Protein AF-A0A368GQI1-F1 (afdb_monomer_lite)

Secondary structure (DSSP, 8-state):
---EEEEEETTSS-EEEEE--TTS-HHHHHHTTT-SEEETTTTEEEEEE-STTTTS-TTTS-SS-SSSSHHHHTTTS----PPPP-

Radius of gyration: 20.19 Å; chains: 1; bounding box: 62×42×30 Å

pLDDT: mean 74.55, std 18.58, range [40.44, 91.75]

Structure (mmCIF, N/CA/C/O backbone):
data_AF-A0A368GQI1-F1
#
_entry.id   AF-A0A368GQI1-F1
#
loop_
_atom_site.group_PDB
_atom_site.id
_atom_site.type_symbol
_atom_site.label_atom_id
_atom_site.label_alt_id
_atom_site.label_comp_id
_atom_site.label_asym_id
_atom_site.label_entity_id
_atom_site.label_seq_id
_atom_site.pdbx_PDB_ins_code
_atom_site.Cartn_x
_atom_site.Cartn_y
_atom_site.Cartn_z
_atom_site.occupancy
_atom_site.B_iso_or_equiv
_atom_site.auth_seq_id
_atom_site.auth_comp_id
_atom_site.auth_asym_id
_atom_site.auth_atom_id
_atom_site.pdbx_PDB_model_num
ATOM 1 N N . MET A 1 1 ? 7.698 -7.537 10.155 1.00 53.12 1 MET A N 1
ATOM 2 C CA . MET A 1 1 ? 7.231 -6.918 8.905 1.00 53.12 1 MET A CA 1
ATOM 3 C C . MET A 1 1 ? 5.749 -6.684 9.111 1.00 53.12 1 MET A C 1
ATOM 5 O O . MET A 1 1 ? 5.063 -7.649 9.401 1.00 53.12 1 MET A O 1
ATOM 9 N N . THR A 1 2 ? 5.241 -5.478 9.330 1.00 72.06 2 THR A N 1
ATOM 10 C CA . THR A 1 2 ? 5.543 -4.142 8.798 1.00 72.06 2 THR A CA 1
ATOM 11 C C . THR A 1 2 ? 5.155 -4.018 7.325 1.00 72.06 2 THR A C 1
ATOM 13 O O . THR A 1 2 ? 6.040 -4.070 6.480 1.00 72.06 2 THR A O 1
ATOM 16 N N . HIS A 1 3 ? 3.857 -3.965 7.031 1.00 85.19 3 HIS A N 1
ATO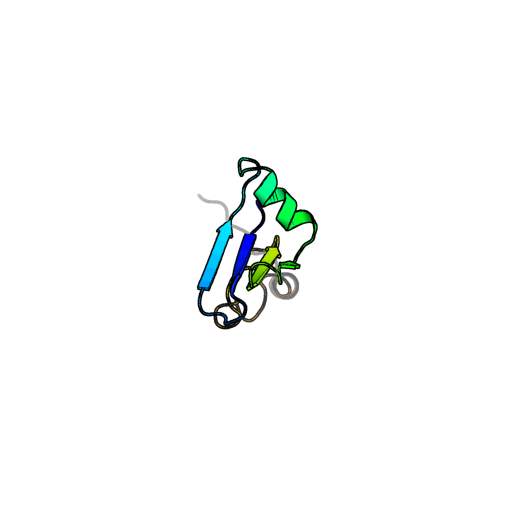M 17 C CA . HIS A 1 3 ? 3.317 -3.915 5.671 1.00 85.19 3 HIS A CA 1
ATOM 18 C C . HIS A 1 3 ? 3.993 -2.818 4.834 1.00 85.19 3 HIS A C 1
ATOM 20 O O . HIS A 1 3 ? 4.138 -1.681 5.292 1.00 85.19 3 HIS A O 1
ATOM 26 N N . CYS A 1 4 ? 4.381 -3.133 3.602 1.00 90.50 4 CYS A N 1
ATOM 27 C CA . CYS A 1 4 ? 4.658 -2.116 2.597 1.00 90.50 4 CYS A CA 1
ATOM 28 C C . CYS A 1 4 ? 3.323 -1.534 2.138 1.00 90.50 4 CYS A C 1
ATOM 30 O O . CYS A 1 4 ? 2.392 -2.281 1.848 1.00 90.50 4 CYS A O 1
ATOM 32 N N . PHE A 1 5 ? 3.243 -0.212 2.090 1.00 91.56 5 PHE A N 1
ATOM 33 C CA . PHE A 1 5 ? 2.083 0.546 1.648 1.00 91.56 5 PHE A CA 1
ATOM 34 C C . PHE A 1 5 ? 2.433 1.276 0.357 1.00 91.56 5 PHE A C 1
ATOM 36 O O . PHE A 1 5 ? 3.523 1.846 0.236 1.00 91.56 5 PHE A O 1
ATOM 43 N N . GLU A 1 6 ? 1.489 1.287 -0.570 1.00 91.38 6 GLU A N 1
ATOM 44 C CA . GLU A 1 6 ? 1.533 2.029 -1.820 1.00 91.38 6 GLU A CA 1
ATOM 45 C C . GLU A 1 6 ? 0.168 2.664 -2.066 1.00 91.38 6 GLU A C 1
ATOM 47 O O . GLU A 1 6 ? -0.864 2.027 -1.862 1.00 91.38 6 GLU A O 1
ATOM 52 N N . SER A 1 7 ? 0.149 3.910 -2.518 1.00 90.12 7 SER A N 1
ATOM 53 C CA . SER A 1 7 ? -1.064 4.543 -3.013 1.00 90.12 7 SER A CA 1
ATOM 54 C C . SER A 1 7 ? -0.777 5.348 -4.259 1.00 90.12 7 SER A C 1
ATOM 56 O O . SER A 1 7 ? 0.238 6.043 -4.318 1.00 90.12 7 SER A O 1
ATOM 58 N N . TYR A 1 8 ? -1.702 5.311 -5.204 1.00 91.19 8 TYR A N 1
ATOM 59 C CA . TYR A 1 8 ? -1.613 6.081 -6.431 1.00 91.19 8 TYR A CA 1
ATOM 60 C C . TYR A 1 8 ? -2.953 6.719 -6.780 1.00 91.19 8 TYR A C 1
ATOM 62 O O . TYR A 1 8 ? -4.009 6.123 -6.549 1.00 91.19 8 TYR A O 1
ATOM 70 N N . SER A 1 9 ? -2.903 7.934 -7.320 1.00 91.69 9 SER A N 1
ATOM 71 C CA . SER A 1 9 ? -4.067 8.583 -7.922 1.00 91.69 9 SER A CA 1
ATOM 72 C C . SER A 1 9 ? -4.510 7.834 -9.183 1.00 91.69 9 SER A C 1
ATOM 74 O O . SER A 1 9 ? -3.712 7.148 -9.826 1.00 91.69 9 SER A O 1
ATOM 76 N N . ASP A 1 10 ? -5.781 7.962 -9.566 1.00 86.88 10 ASP A N 1
ATOM 77 C CA . ASP A 1 10 ? -6.320 7.282 -10.756 1.00 86.88 10 ASP A CA 1
ATOM 78 C C . ASP A 1 10 ? -5.608 7.692 -12.064 1.00 86.88 10 ASP A C 1
ATOM 80 O O . ASP A 1 10 ? -5.558 6.918 -13.020 1.00 86.88 10 ASP A O 1
ATOM 84 N N . ASP A 1 11 ? -5.029 8.895 -12.109 1.00 87.81 11 ASP A N 1
ATOM 85 C CA . ASP A 1 11 ? -4.227 9.404 -13.227 1.00 87.81 11 ASP A CA 1
ATOM 86 C C . ASP A 1 11 ? -2.720 9.104 -13.101 1.00 87.81 11 ASP A C 1
ATOM 88 O O . ASP A 1 11 ? -1.941 9.496 -13.972 1.00 87.81 11 ASP A O 1
ATOM 92 N N . LEU A 1 12 ? -2.313 8.389 -12.043 1.00 83.75 12 LEU A N 1
ATOM 93 C CA . LEU A 1 12 ? -0.936 7.984 -11.736 1.00 83.75 12 LEU A CA 1
ATOM 94 C C . LEU A 1 12 ? 0.055 9.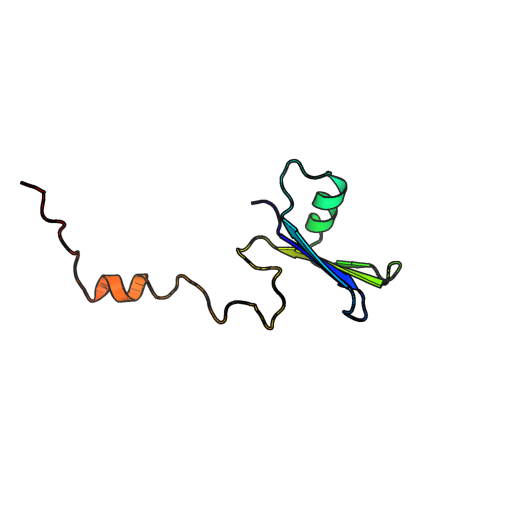154 -11.616 1.00 83.75 12 LEU A C 1
ATOM 96 O O . LEU A 1 12 ? 1.265 8.964 -11.760 1.00 83.75 12 LEU A O 1
ATOM 100 N N . THR A 1 13 ? -0.438 10.369 -11.367 1.00 87.62 13 THR A N 1
ATOM 101 C CA . THR A 1 13 ? 0.407 11.559 -11.194 1.00 87.62 13 THR A CA 1
ATOM 102 C C . THR A 1 13 ? 0.983 11.661 -9.788 1.00 87.62 13 THR A C 1
ATOM 104 O O . THR A 1 13 ? 2.106 12.138 -9.614 1.00 87.62 13 THR A O 1
ATOM 107 N N . GLU A 1 14 ? 0.249 11.166 -8.792 1.00 88.44 14 GLU A N 1
ATOM 108 C CA . GLU A 1 14 ? 0.675 11.116 -7.403 1.00 88.44 14 GLU A CA 1
ATOM 109 C C . GLU A 1 14 ? 0.846 9.663 -6.980 1.00 88.44 14 GLU A C 1
ATOM 111 O O . GLU A 1 14 ? -0.109 8.891 -6.973 1.00 88.44 14 GLU A O 1
ATOM 116 N N . ILE A 1 15 ? 2.074 9.294 -6.613 1.00 88.44 15 ILE A N 1
ATOM 117 C CA . ILE A 1 15 ? 2.413 7.963 -6.106 1.00 88.44 15 ILE A CA 1
ATOM 118 C C . ILE A 1 15 ? 3.121 8.144 -4.767 1.00 88.44 15 ILE A C 1
ATOM 120 O O . ILE A 1 15 ? 4.109 8.872 -4.664 1.00 88.44 15 ILE A O 1
ATOM 124 N N . THR A 1 16 ? 2.614 7.486 -3.730 1.00 89.75 16 THR A N 1
ATOM 125 C CA . THR A 1 16 ? 3.191 7.504 -2.383 1.00 89.75 16 THR A CA 1
ATOM 126 C C . THR A 1 16 ? 3.468 6.082 -1.928 1.00 89.75 16 THR A C 1
ATOM 128 O O . THR A 1 16 ? 2.608 5.213 -2.027 1.00 89.75 16 THR A O 1
ATOM 131 N N . ALA A 1 17 ? 4.654 5.850 -1.372 1.00 89.44 17 ALA A N 1
ATOM 132 C CA . ALA A 1 17 ? 5.070 4.554 -0.854 1.00 89.44 17 ALA A CA 1
ATOM 133 C C . ALA A 1 17 ? 5.652 4.702 0.558 1.00 89.44 17 ALA A C 1
ATOM 135 O O . ALA A 1 17 ? 6.328 5.684 0.867 1.00 89.44 17 ALA A O 1
ATOM 136 N N . SER A 1 18 ? 5.377 3.740 1.441 1.00 88.50 18 SER A N 1
ATOM 137 C CA . SER A 1 18 ? 5.876 3.761 2.823 1.00 88.50 18 SER A CA 1
ATOM 138 C C . SER A 1 18 ? 5.932 2.369 3.459 1.00 88.50 18 SER A C 1
ATOM 140 O O . SER A 1 18 ? 5.396 1.402 2.921 1.00 88.50 18 SER A O 1
ATOM 142 N N . CYS A 1 19 ? 6.579 2.263 4.622 1.00 88.62 19 CYS A N 1
ATOM 143 C CA . CYS A 1 19 ? 6.619 1.046 5.436 1.00 88.62 19 CYS A CA 1
ATOM 144 C C . CYS A 1 19 ? 5.824 1.267 6.727 1.00 88.62 19 CYS A C 1
ATOM 146 O O . CYS A 1 19 ? 6.136 2.180 7.491 1.00 88.62 19 CYS A O 1
ATOM 148 N N . GLN A 1 20 ? 4.830 0.424 6.999 1.00 88.00 20 GLN A N 1
ATOM 149 C CA . GLN A 1 20 ? 3.915 0.578 8.130 1.00 88.00 20 GLN A CA 1
ATOM 150 C C . GLN A 1 20 ? 4.224 -0.404 9.237 1.00 88.00 20 GLN A C 1
ATOM 152 O O . GLN A 1 20 ? 4.133 -1.596 9.014 1.00 88.00 20 GLN A O 1
ATOM 157 N N . THR A 1 21 ? 4.579 0.067 10.431 1.00 85.88 21 THR A N 1
ATOM 158 C CA . THR A 1 21 ? 4.991 -0.788 11.562 1.00 85.88 21 THR A CA 1
ATOM 159 C C . THR A 1 21 ? 3.813 -1.103 12.484 1.00 85.88 21 THR A C 1
ATOM 161 O O . THR A 1 21 ? 2.795 -0.424 12.414 1.00 85.88 21 THR A O 1
ATOM 164 N N . PRO A 1 22 ? 3.932 -2.059 13.422 1.00 82.25 22 PRO A N 1
ATOM 165 C CA . PRO A 1 22 ? 2.911 -2.256 14.455 1.00 82.25 22 PRO A CA 1
ATOM 166 C C . PRO A 1 22 ? 2.617 -1.012 15.316 1.00 82.25 22 PRO A C 1
ATOM 168 O O . PRO A 1 22 ? 1.575 -0.961 15.959 1.00 82.25 22 PRO A O 1
ATOM 171 N N . ASN A 1 23 ? 3.514 -0.018 15.330 1.00 85.94 23 ASN A N 1
ATOM 172 C CA . ASN A 1 23 ? 3.314 1.259 16.022 1.00 85.94 23 ASN A CA 1
ATOM 173 C C . ASN A 1 23 ? 2.640 2.328 15.141 1.00 85.94 23 ASN A C 1
ATOM 175 O O . ASN A 1 23 ? 2.389 3.433 15.618 1.00 85.94 23 ASN A O 1
ATOM 179 N N . THR A 1 24 ? 2.381 2.038 13.863 1.00 86.38 24 THR A N 1
ATOM 180 C CA . THR A 1 24 ? 1.592 2.905 12.982 1.00 86.38 24 THR A CA 1
ATOM 181 C C . THR A 1 24 ? 0.158 3.011 13.510 1.00 86.38 24 THR A C 1
ATOM 183 O O . THR A 1 24 ? -0.368 2.079 14.118 1.00 86.38 24 THR A O 1
ATOM 186 N N . GLU A 1 25 ? -0.506 4.138 13.242 1.00 87.56 25 GLU A N 1
ATOM 187 C CA . GLU A 1 25 ? -1.934 4.300 13.509 1.00 87.56 25 GLU A CA 1
ATOM 188 C C . GLU A 1 25 ? -2.771 3.116 12.995 1.00 87.56 25 GLU A C 1
ATOM 190 O O . GLU A 1 25 ? -2.714 2.747 11.819 1.00 87.56 25 GLU A O 1
ATOM 195 N N . GLN A 1 26 ? -3.622 2.566 13.868 1.00 87.56 26 GLN A N 1
ATOM 196 C CA . GLN A 1 26 ? -4.431 1.380 13.570 1.00 87.56 26 GLN A CA 1
ATOM 197 C C . GLN A 1 26 ? -5.282 1.540 12.304 1.00 87.56 26 GLN A C 1
ATOM 199 O O . GLN A 1 26 ? -5.441 0.583 11.557 1.00 87.56 26 GLN A O 1
ATOM 204 N N . LYS A 1 27 ? -5.773 2.753 12.021 1.00 85.62 27 LYS A N 1
ATOM 205 C CA . LYS A 1 27 ? -6.567 3.037 10.818 1.00 85.62 27 LYS A CA 1
ATOM 206 C C . LYS A 1 27 ? -5.790 2.781 9.528 1.00 85.62 27 LYS A C 1
ATOM 208 O O . LYS A 1 27 ? -6.368 2.256 8.589 1.00 85.62 27 LYS A O 1
ATOM 213 N N . LEU A 1 28 ? -4.501 3.121 9.488 1.00 81.88 28 LEU A N 1
ATOM 214 C CA . LEU A 1 28 ? -3.646 2.873 8.322 1.00 81.88 28 LEU A CA 1
ATOM 215 C C . LEU A 1 28 ? -3.344 1.379 8.175 1.00 81.88 28 LEU A C 1
ATOM 217 O O . LEU A 1 28 ? -3.338 0.853 7.068 1.00 81.88 28 LEU A O 1
ATOM 221 N N . LEU A 1 29 ? -3.162 0.679 9.299 1.00 86.12 29 LEU A N 1
ATOM 222 C CA . LEU A 1 29 ? -2.997 -0.776 9.312 1.00 86.12 29 LEU A CA 1
ATOM 223 C C . LEU A 1 29 ? -4.272 -1.509 8.873 1.00 86.12 29 LEU A C 1
ATOM 225 O O . LEU A 1 29 ? -4.194 -2.555 8.233 1.00 86.12 29 LEU A O 1
ATOM 229 N N . ASP A 1 30 ? -5.445 -0.965 9.193 1.00 87.19 30 ASP A N 1
ATOM 230 C CA . ASP A 1 30 ? -6.730 -1.553 8.825 1.00 87.19 30 ASP A CA 1
ATOM 231 C C . ASP A 1 30 ? -6.971 -1.525 7.310 1.00 87.19 30 ASP A C 1
ATOM 233 O O . ASP A 1 30 ? -7.575 -2.463 6.791 1.00 87.19 30 ASP A O 1
ATOM 237 N N . VAL A 1 31 ? -6.441 -0.526 6.591 1.00 84.56 31 VAL A N 1
ATOM 238 C CA . VAL A 1 31 ? -6.496 -0.482 5.117 1.00 84.56 31 VAL A CA 1
ATOM 239 C C . VAL A 1 31 ? -5.798 -1.703 4.511 1.00 84.56 31 VAL A C 1
ATOM 241 O O . VAL A 1 31 ? -6.320 -2.333 3.594 1.00 84.56 31 VAL A O 1
ATOM 244 N N . CYS A 1 32 ? -4.676 -2.127 5.096 1.00 84.69 32 CYS A N 1
ATOM 245 C CA . CYS A 1 32 ? -3.927 -3.286 4.616 1.00 84.69 32 CYS A CA 1
ATOM 246 C C . CYS A 1 32 ? -4.615 -4.641 4.867 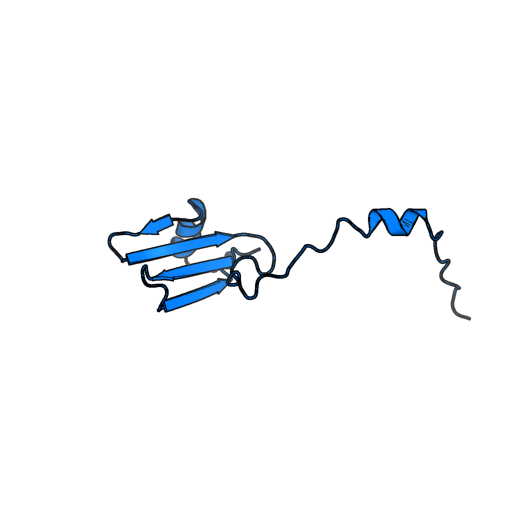1.00 84.69 32 CYS A C 1
ATOM 248 O O . CYS A 1 32 ? -4.171 -5.646 4.317 1.00 84.69 32 CYS A O 1
ATOM 250 N N . LYS A 1 33 ? -5.709 -4.707 5.644 1.00 84.19 33 LYS A N 1
ATOM 251 C CA . LYS A 1 33 ? -6.455 -5.964 5.871 1.00 84.19 33 LYS A CA 1
ATOM 252 C C . LYS A 1 33 ? -7.236 -6.431 4.644 1.00 84.19 33 LYS A C 1
ATOM 254 O O . LYS A 1 33 ? -7.532 -7.618 4.535 1.00 84.19 33 LYS A O 1
ATOM 259 N N . VAL A 1 34 ? -7.604 -5.504 3.762 1.00 82.94 34 VAL A N 1
ATOM 260 C CA . VAL A 1 34 ? -8.412 -5.779 2.563 1.00 82.94 34 VAL A CA 1
ATOM 261 C C . VAL A 1 34 ? -7.521 -6.091 1.352 1.00 82.94 34 VAL A C 1
ATOM 263 O O . VAL A 1 34 ? -7.964 -6.744 0.410 1.00 82.94 34 VAL A O 1
ATOM 266 N N . GLY A 1 35 ? -6.244 -5.698 1.403 1.00 80.12 35 GLY A N 1
ATOM 267 C CA . GLY A 1 35 ? -5.299 -5.807 0.293 1.00 80.12 35 GLY A CA 1
ATOM 268 C C . GLY A 1 35 ? -5.354 -4.574 -0.610 1.00 80.12 35 GLY A C 1
ATOM 269 O O . GLY A 1 35 ? -5.475 -3.456 -0.120 1.00 80.12 35 GLY A O 1
ATOM 270 N N . CYS A 1 36 ? -5.240 -4.772 -1.924 1.00 88.00 36 CYS A N 1
ATOM 271 C CA . CYS A 1 36 ? -5.392 -3.689 -2.895 1.00 88.00 36 CYS A CA 1
ATOM 272 C C . CYS A 1 36 ? -6.858 -3.271 -3.035 1.00 88.00 36 CYS A C 1
ATOM 274 O O . CYS A 1 36 ? -7.694 -4.068 -3.464 1.00 88.00 36 CYS A O 1
ATOM 276 N N . GLN A 1 37 ? -7.156 -2.015 -2.720 1.00 89.44 37 GLN A N 1
ATOM 277 C CA . GLN A 1 37 ? -8.491 -1.445 -2.779 1.00 89.44 37 GLN A CA 1
ATOM 278 C C . GLN A 1 37 ? -8.488 -0.112 -3.530 1.00 89.44 37 GLN A C 1
ATOM 280 O O . GLN A 1 37 ? -7.731 0.806 -3.217 1.00 89.44 37 GLN A O 1
ATOM 285 N N . ASN A 1 38 ? -9.383 0.005 -4.511 1.00 90.19 38 ASN A N 1
ATOM 286 C CA . ASN A 1 38 ? -9.676 1.271 -5.171 1.00 90.19 38 ASN A CA 1
ATOM 287 C C . ASN A 1 38 ? -10.763 2.024 -4.386 1.00 90.19 38 ASN A C 1
ATOM 289 O O . ASN A 1 38 ? -11.827 1.474 -4.091 1.00 90.19 38 ASN A O 1
ATOM 293 N N . HIS A 1 39 ? -10.477 3.276 -4.038 1.00 88.12 39 HIS A N 1
ATOM 294 C CA . HIS A 1 39 ? -11.386 4.200 -3.375 1.00 88.12 39 HIS A CA 1
ATOM 295 C C . HIS A 1 39 ? -11.874 5.232 -4.396 1.00 88.12 39 HIS A C 1
ATOM 297 O O . HIS A 1 39 ? -11.356 6.347 -4.461 1.00 88.12 39 HIS A O 1
ATOM 303 N N . THR A 1 40 ? -12.892 4.866 -5.178 1.00 87.19 40 THR A N 1
ATOM 304 C CA . THR A 1 40 ? -13.456 5.704 -6.256 1.00 87.19 40 THR A CA 1
ATOM 305 C C . THR A 1 40 ? -13.891 7.092 -5.787 1.00 87.19 40 THR A C 1
ATOM 307 O O . THR A 1 40 ? -13.791 8.058 -6.536 1.00 87.19 40 THR A O 1
ATOM 310 N N . ASP A 1 41 ? -14.342 7.210 -4.537 1.00 89.56 41 ASP A N 1
ATOM 311 C CA . ASP A 1 41 ? -14.793 8.481 -3.954 1.00 89.56 41 ASP A CA 1
ATOM 312 C C . ASP A 1 41 ? -13.638 9.474 -3.738 1.00 89.56 41 ASP A C 1
ATOM 314 O O . ASP A 1 41 ? -13.857 10.682 -3.653 1.00 89.56 41 ASP A O 1
ATOM 318 N N . LEU A 1 42 ? -12.409 8.957 -3.644 1.00 86.81 42 LEU A N 1
ATOM 319 C CA . LEU A 1 42 ? -11.174 9.708 -3.415 1.00 86.81 42 LEU A CA 1
ATOM 320 C C . LEU A 1 42 ? -10.234 9.685 -4.628 1.00 86.81 42 LEU A C 1
ATOM 322 O O . LEU A 1 42 ? -9.183 10.314 -4.569 1.00 86.81 42 LEU A O 1
ATOM 326 N N . GLN A 1 43 ? -10.602 8.973 -5.700 1.00 91.75 43 GLN A N 1
ATOM 327 C CA . GLN A 1 43 ? -9.782 8.770 -6.904 1.00 91.75 43 GLN A CA 1
ATOM 328 C C . GLN A 1 43 ? -8.366 8.272 -6.585 1.00 91.75 43 GLN A C 1
ATOM 330 O O . GLN A 1 43 ? -7.374 8.709 -7.171 1.00 91.75 43 GLN A O 1
ATOM 335 N N . VAL A 1 44 ? -8.279 7.385 -5.593 1.00 90.25 44 VAL A N 1
ATOM 336 C CA . VAL A 1 44 ? -7.024 6.814 -5.113 1.00 90.25 44 VAL A CA 1
ATOM 337 C C . VAL A 1 44 ? -7.169 5.309 -5.013 1.00 90.25 44 VAL A C 1
ATOM 339 O O . VAL A 1 44 ? -8.170 4.788 -4.518 1.00 90.25 44 VAL A O 1
ATOM 342 N N . THR A 1 45 ? -6.133 4.596 -5.428 1.00 91.12 45 THR A N 1
ATOM 343 C CA . THR A 1 45 ? -5.982 3.176 -5.131 1.00 91.12 45 THR A CA 1
ATOM 344 C C . THR A 1 45 ? -4.915 3.003 -4.074 1.00 91.12 45 THR A C 1
ATOM 346 O O . THR A 1 45 ? -3.871 3.644 -4.134 1.00 91.12 45 THR A O 1
ATOM 349 N N . VAL A 1 46 ? -5.182 2.135 -3.105 1.00 91.06 46 VAL A N 1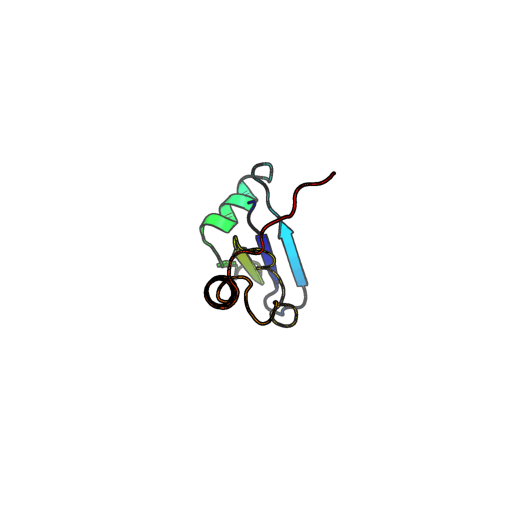
ATOM 350 C CA . VAL A 1 46 ? -4.249 1.787 -2.038 1.00 91.06 46 VAL A CA 1
ATOM 351 C C . VAL A 1 46 ? -3.959 0.297 -2.105 1.00 91.06 46 VAL A C 1
ATOM 353 O O . VAL A 1 46 ? -4.877 -0.509 -2.197 1.00 91.06 46 VAL A O 1
ATOM 356 N N . CYS A 1 47 ? -2.688 -0.070 -2.030 1.00 91.06 47 CYS A N 1
ATOM 357 C CA . CYS A 1 47 ? -2.199 -1.437 -2.032 1.00 91.06 47 CYS A CA 1
ATOM 358 C C . CYS A 1 47 ? -1.263 -1.673 -0.850 1.00 91.06 47 CYS A C 1
ATOM 360 O O . CYS A 1 47 ? -0.473 -0.805 -0.477 1.00 91.06 47 CYS A O 1
ATOM 362 N N . CYS A 1 48 ? -1.327 -2.881 -0.287 1.00 91.19 48 CYS A N 1
ATOM 363 C CA . CYS A 1 48 ? -0.362 -3.333 0.706 1.00 91.19 48 CYS A CA 1
ATOM 364 C C . CYS A 1 48 ? 0.214 -4.701 0.346 1.00 91.19 48 CYS A C 1
ATOM 366 O O . CYS A 1 48 ? -0.464 -5.540 -0.250 1.00 91.19 48 CYS A O 1
ATOM 368 N N . CYS A 1 49 ? 1.467 -4.927 0.729 1.00 89.25 49 CYS A N 1
ATOM 369 C CA . CYS A 1 49 ? 2.184 -6.170 0.475 1.00 89.25 49 CYS A CA 1
ATOM 370 C C . CYS A 1 49 ? 3.268 -6.426 1.538 1.00 89.25 49 CYS A C 1
ATOM 372 O O . CYS A 1 49 ? 3.672 -5.515 2.258 1.00 89.25 49 CYS A O 1
ATOM 374 N N . ASP A 1 50 ? 3.725 -7.678 1.640 1.00 88.94 50 ASP A N 1
ATOM 375 C CA . ASP A 1 50 ? 4.578 -8.159 2.743 1.00 88.94 50 ASP A CA 1
ATOM 376 C C . ASP A 1 50 ? 5.902 -8.775 2.274 1.00 88.94 50 ASP A C 1
ATOM 378 O O . ASP A 1 50 ? 6.550 -9.509 3.017 1.00 88.94 50 ASP A O 1
ATOM 382 N N . THR A 1 51 ? 6.310 -8.526 1.031 1.00 86.19 51 THR A N 1
ATOM 383 C CA . THR A 1 51 ? 7.598 -8.999 0.507 1.00 86.19 51 THR A CA 1
ATOM 384 C C . THR A 1 51 ? 8.561 -7.836 0.311 1.00 86.19 51 THR A C 1
ATOM 386 O O . THR A 1 51 ? 8.147 -6.702 0.086 1.00 86.19 51 THR A O 1
ATOM 389 N N . ASP A 1 52 ? 9.861 -8.096 0.437 1.00 85.94 52 ASP A N 1
ATOM 390 C CA . ASP A 1 52 ? 10.870 -7.046 0.295 1.00 85.94 52 ASP A CA 1
ATOM 391 C C . ASP A 1 52 ? 10.717 -6.323 -1.050 1.00 85.94 52 ASP A C 1
ATOM 393 O O . ASP A 1 52 ? 10.663 -6.957 -2.107 1.00 85.94 52 ASP A O 1
ATOM 397 N N . LEU A 1 53 ? 10.664 -4.987 -0.989 1.00 85.94 53 LEU A N 1
ATOM 398 C CA . LEU A 1 53 ? 10.561 -4.094 -2.150 1.00 85.94 53 LEU A CA 1
ATOM 399 C C . LEU A 1 53 ? 9.323 -4.339 -3.037 1.00 85.94 53 LEU A C 1
ATOM 401 O O . LEU A 1 53 ? 9.340 -4.067 -4.237 1.00 85.94 53 LEU A O 1
ATOM 405 N N . CYS A 1 54 ? 8.238 -4.866 -2.468 1.00 86.69 54 CYS A N 1
ATOM 406 C CA . CYS A 1 54 ? 7.037 -5.219 -3.223 1.00 86.69 54 CYS A CA 1
ATOM 407 C C . CYS A 1 54 ? 6.208 -4.026 -3.719 1.00 86.69 54 CYS A C 1
ATOM 409 O O . CYS A 1 54 ? 5.435 -4.203 -4.657 1.00 86.69 54 CYS A O 1
ATOM 411 N N . ASN A 1 55 ? 6.388 -2.851 -3.112 1.00 87.81 55 ASN A N 1
ATOM 412 C CA . ASN A 1 55 ? 5.724 -1.585 -3.436 1.00 87.81 55 ASN A CA 1
ATOM 413 C C . ASN A 1 55 ? 6.558 -0.684 -4.364 1.00 87.81 55 ASN A C 1
ATOM 415 O O . ASN A 1 55 ? 6.397 0.535 -4.354 1.00 87.81 55 ASN A O 1
ATOM 419 N N . LEU A 1 56 ? 7.517 -1.262 -5.093 1.00 85.38 56 LEU A N 1
ATOM 420 C CA . LEU A 1 56 ? 8.225 -0.550 -6.150 1.00 85.38 56 LEU A CA 1
ATOM 421 C C . LEU A 1 56 ? 7.392 -0.547 -7.436 1.00 85.38 56 LEU A C 1
ATOM 423 O O . LEU A 1 56 ? 6.776 -1.572 -7.755 1.00 85.38 56 LEU A O 1
ATOM 427 N N . PRO A 1 57 ? 7.448 0.544 -8.222 1.00 76.81 57 PRO A N 1
ATOM 428 C CA . PRO A 1 57 ? 6.826 0.574 -9.537 1.00 76.81 57 PRO A CA 1
ATOM 429 C C . PRO A 1 57 ? 7.430 -0.513 -10.434 1.00 76.81 57 PRO A C 1
ATOM 431 O O . PRO A 1 57 ? 8.609 -0.853 -10.315 1.00 76.81 57 PRO A O 1
ATOM 434 N N . ASP A 1 58 ? 6.644 -1.038 -11.377 1.00 73.69 58 ASP A N 1
ATOM 435 C CA . ASP A 1 58 ? 7.056 -2.177 -12.215 1.00 73.69 58 ASP A CA 1
ATOM 436 C C . ASP A 1 58 ? 8.371 -1.940 -12.980 1.00 73.69 58 ASP A C 1
ATOM 438 O O . ASP A 1 58 ? 9.140 -2.876 -13.188 1.00 73.69 58 ASP A O 1
ATOM 442 N N . SER A 1 59 ? 8.670 -0.689 -13.343 1.00 74.31 59 SER A N 1
ATOM 443 C CA . SER A 1 59 ? 9.926 -0.290 -13.996 1.00 74.31 59 SER A CA 1
ATOM 444 C C . SER A 1 59 ? 11.173 -0.496 -13.126 1.00 74.31 59 SER A C 1
ATOM 446 O O . SER A 1 59 ? 12.271 -0.652 -13.654 1.00 74.31 59 SER A O 1
ATOM 448 N N . GLU A 1 60 ? 11.014 -0.475 -11.804 1.00 73.94 60 GLU A N 1
ATOM 449 C CA . GLU A 1 60 ? 12.092 -0.606 -10.815 1.00 73.94 60 GLU A CA 1
ATOM 450 C C . GLU A 1 60 ? 12.033 -1.940 -10.069 1.00 73.94 60 GLU A C 1
ATOM 452 O O . GLU A 1 60 ? 12.953 -2.294 -9.326 1.00 73.94 60 GLU A O 1
ATOM 457 N N . LYS A 1 61 ? 10.956 -2.704 -10.276 1.00 69.50 61 LYS A N 1
ATOM 458 C CA . LYS A 1 61 ? 10.773 -4.006 -9.658 1.00 69.50 61 LYS A CA 1
ATOM 459 C C . LYS A 1 61 ? 11.914 -4.933 -10.083 1.00 69.50 61 LYS A C 1
ATOM 461 O O . LYS A 1 61 ? 12.146 -5.114 -11.283 1.00 69.50 61 LYS A O 1
ATOM 466 N N . PRO A 1 62 ? 12.624 -5.562 -9.131 1.00 68.31 62 PRO A N 1
ATOM 467 C CA . PRO A 1 62 ? 13.723 -6.454 -9.460 1.00 68.31 62 PRO A CA 1
ATOM 468 C C . PRO A 1 62 ? 13.257 -7.560 -10.410 1.00 68.31 62 PRO A C 1
ATOM 470 O O . PRO A 1 62 ? 12.362 -8.349 -10.091 1.00 68.31 62 PRO A O 1
ATOM 473 N N . THR A 1 63 ? 13.865 -7.629 -11.592 1.00 60.81 63 THR A N 1
ATOM 474 C CA . THR A 1 63 ? 13.592 -8.672 -12.580 1.00 60.81 63 THR A CA 1
ATOM 475 C C . THR A 1 63 ? 14.177 -9.994 -12.057 1.00 60.81 63 THR A C 1
ATOM 477 O O . THR A 1 63 ? 15.338 -10.305 -12.282 1.00 60.81 63 THR A O 1
ATOM 480 N N . ALA A 1 64 ? 13.349 -10.753 -11.332 1.00 57.53 64 ALA A N 1
ATOM 481 C CA . ALA A 1 64 ? 13.569 -12.109 -10.807 1.00 57.53 64 ALA A CA 1
ATOM 482 C C . ALA A 1 64 ? 14.410 -12.289 -9.510 1.00 57.53 64 ALA A C 1
ATOM 484 O O . ALA A 1 64 ? 15.635 -12.278 -9.499 1.00 57.53 64 ALA A O 1
ATOM 485 N N . ALA A 1 65 ? 13.657 -12.560 -8.432 1.00 50.12 65 ALA A N 1
ATOM 486 C CA . ALA A 1 65 ? 13.838 -13.500 -7.311 1.00 50.12 65 ALA A CA 1
ATOM 487 C C . ALA A 1 65 ? 15.255 -13.917 -6.832 1.00 50.12 65 ALA A C 1
ATOM 489 O O . ALA A 1 65 ? 15.949 -14.662 -7.528 1.00 50.12 65 ALA A O 1
ATOM 490 N N . PRO A 1 66 ? 15.613 -13.679 -5.552 1.00 46.50 66 PRO A N 1
ATOM 491 C CA . PRO A 1 66 ? 16.555 -14.545 -4.858 1.00 46.50 66 PRO A CA 1
ATOM 492 C C . PRO A 1 66 ? 15.838 -15.821 -4.368 1.00 46.50 66 PRO A C 1
ATOM 494 O O . PRO A 1 66 ? 14.752 -15.756 -3.804 1.00 46.50 66 PRO A O 1
ATOM 497 N N . ALA A 1 67 ? 16.503 -16.972 -4.533 1.00 46.84 67 ALA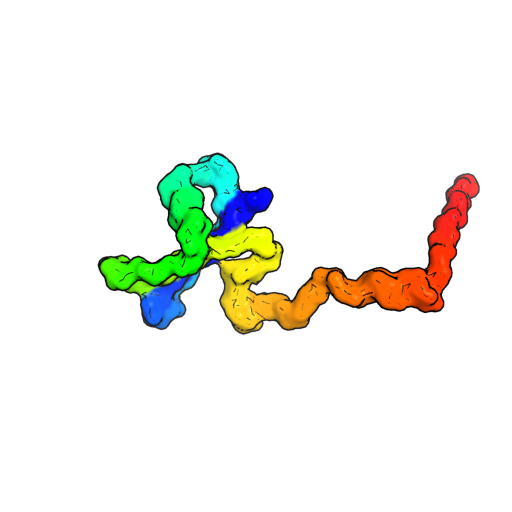 A N 1
ATOM 498 C CA . ALA A 1 67 ? 16.205 -18.282 -3.923 1.00 46.84 67 ALA A CA 1
ATOM 499 C C . ALA A 1 67 ? 15.367 -19.323 -4.706 1.00 46.84 67 ALA A C 1
ATOM 501 O O . ALA A 1 67 ? 14.523 -20.003 -4.133 1.00 46.84 67 ALA A O 1
ATOM 502 N N . ALA A 1 68 ? 15.720 -19.596 -5.967 1.00 43.75 68 ALA A N 1
ATOM 503 C CA . ALA A 1 68 ? 15.552 -20.949 -6.534 1.00 43.75 68 ALA A CA 1
ATOM 504 C C . ALA A 1 68 ? 16.856 -21.578 -7.074 1.00 43.75 68 ALA A C 1
ATOM 506 O O . ALA A 1 68 ? 16.843 -22.736 -7.487 1.00 43.75 68 ALA A O 1
ATOM 507 N N . ASP A 1 69 ? 17.997 -20.872 -7.025 1.00 43.72 69 ASP A N 1
ATOM 508 C CA . ASP A 1 69 ? 19.271 -21.365 -7.591 1.00 43.72 69 ASP A CA 1
ATOM 509 C C . ASP A 1 69 ? 20.377 -21.660 -6.552 1.00 43.72 69 ASP A C 1
ATOM 511 O O . ASP A 1 69 ? 21.476 -22.098 -6.881 1.00 43.72 69 ASP A O 1
ATOM 515 N N . PHE A 1 70 ? 20.101 -21.517 -5.250 1.00 44.59 70 PHE A N 1
ATOM 516 C CA . PHE A 1 70 ? 21.071 -21.920 -4.215 1.00 44.59 70 PHE A CA 1
ATOM 517 C C . PHE A 1 70 ? 21.030 -23.418 -3.874 1.00 44.59 70 PHE A C 1
ATOM 519 O O . PHE A 1 70 ? 22.005 -23.957 -3.345 1.00 44.59 70 PHE A O 1
ATOM 526 N N . GLN A 1 71 ? 19.944 -24.129 -4.198 1.00 44.31 71 GLN A N 1
ATOM 527 C CA . GLN A 1 71 ? 19.863 -25.579 -3.977 1.00 44.31 71 GLN A CA 1
ATOM 528 C C . GLN A 1 71 ? 20.538 -26.394 -5.086 1.00 44.31 71 GLN A C 1
ATOM 530 O O . GLN A 1 71 ? 21.030 -27.486 -4.809 1.00 44.31 71 GLN A O 1
ATOM 535 N N . ARG A 1 72 ? 20.651 -25.872 -6.316 1.00 42.84 72 ARG A N 1
ATOM 536 C CA . ARG A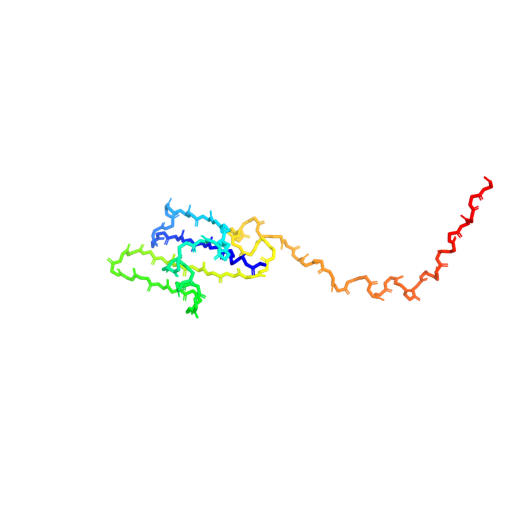 1 72 ? 21.256 -26.618 -7.434 1.00 42.84 72 ARG A CA 1
ATOM 537 C C . ARG A 1 72 ? 22.787 -26.536 -7.463 1.00 42.84 72 ARG A C 1
ATOM 539 O O . ARG A 1 72 ? 23.435 -27.498 -7.872 1.00 42.84 72 ARG A O 1
ATOM 546 N N . MET A 1 73 ? 23.373 -25.451 -6.954 1.00 40.44 73 MET A N 1
ATOM 547 C CA . MET A 1 73 ? 24.833 -25.296 -6.842 1.00 40.44 73 MET A CA 1
ATOM 548 C C . MET A 1 73 ? 25.453 -26.020 -5.634 1.00 40.44 73 MET A C 1
ATOM 550 O O . MET A 1 73 ? 26.630 -26.369 -5.681 1.00 40.44 73 MET A O 1
ATOM 554 N N . ARG A 1 74 ? 24.679 -26.337 -4.583 1.00 44.69 74 ARG A N 1
ATOM 555 C CA . ARG A 1 74 ? 25.169 -27.125 -3.430 1.00 44.69 74 ARG A CA 1
ATOM 556 C C . ARG A 1 74 ? 25.391 -28.612 -3.730 1.00 44.69 74 ARG A C 1
ATOM 558 O O . ARG A 1 74 ? 26.157 -29.256 -3.024 1.00 44.69 74 ARG A O 1
ATOM 565 N N . TYR A 1 75 ? 24.762 -29.151 -4.777 1.00 45.31 75 TYR A N 1
ATOM 566 C CA . TYR A 1 75 ? 24.951 -30.547 -5.195 1.00 45.31 75 TYR A CA 1
ATOM 567 C C . TYR A 1 75 ? 26.083 -30.749 -6.213 1.00 45.31 75 TYR A C 1
ATOM 569 O O . TYR A 1 75 ? 26.449 -31.892 -6.474 1.00 45.31 75 TYR A O 1
ATOM 577 N N . LYS A 1 76 ? 26.646 -29.676 -6.793 1.00 49.97 76 LYS A N 1
ATOM 578 C CA . LYS A 1 76 ? 27.727 -29.786 -7.792 1.00 49.97 76 LYS A CA 1
ATOM 579 C C . LYS A 1 76 ? 29.125 -29.455 -7.282 1.00 49.97 76 LYS A C 1
ATOM 581 O O . LYS A 1 76 ? 30.086 -29.938 -7.870 1.00 49.97 76 LYS A O 1
ATOM 586 N N . PHE A 1 77 ? 29.257 -28.718 -6.187 1.00 54.47 77 PHE A N 1
ATOM 587 C CA . PHE A 1 77 ? 30.554 -28.457 -5.570 1.00 54.47 77 PHE A CA 1
ATOM 588 C C . PHE A 1 77 ? 30.451 -28.800 -4.087 1.00 54.47 77 PHE A C 1
ATOM 590 O O . PHE A 1 77 ? 29.760 -28.123 -3.329 1.00 54.47 77 PHE A O 1
ATOM 597 N N . GLY A 1 78 ? 31.060 -29.929 -3.712 1.00 41.06 78 GLY A N 1
ATOM 598 C CA . GLY A 1 78 ? 31.040 -30.463 -2.353 1.00 41.06 78 GLY A CA 1
ATOM 599 C C . GLY A 1 78 ? 31.506 -29.445 -1.310 1.00 41.06 78 GLY A C 1
ATOM 600 O O . GLY A 1 78 ? 32.218 -28.494 -1.624 1.00 41.06 78 GLY A O 1
ATOM 601 N N . ALA A 1 79 ? 31.072 -29.659 -0.066 1.00 43.81 79 ALA A N 1
ATOM 602 C CA . ALA A 1 79 ? 31.325 -28.788 1.077 1.00 43.81 79 ALA A CA 1
ATOM 603 C C . ALA A 1 79 ? 32.784 -28.293 1.131 1.00 43.81 79 ALA A C 1
ATOM 605 O O . ALA A 1 79 ? 33.705 -29.070 1.386 1.00 43.81 79 ALA A O 1
ATOM 606 N N . LEU A 1 80 ? 32.977 -26.987 0.919 1.00 47.41 80 LEU A N 1
ATOM 607 C CA . LEU A 1 80 ? 34.232 -26.299 1.204 1.00 47.41 80 LEU A CA 1
ATOM 608 C C . LEU A 1 80 ? 34.494 -26.406 2.709 1.00 47.41 80 LEU A C 1
ATOM 610 O O . LEU A 1 80 ? 33.826 -25.768 3.522 1.00 47.41 80 LEU A O 1
ATOM 614 N N . LYS A 1 81 ? 35.445 -27.268 3.074 1.00 45.19 81 LYS A N 1
ATOM 615 C CA . LYS A 1 81 ? 35.989 -27.361 4.426 1.00 45.19 81 LYS A CA 1
ATOM 616 C C . LYS A 1 81 ? 36.680 -26.034 4.750 1.00 45.19 81 LYS A C 1
ATOM 618 O O . LYS A 1 81 ? 37.661 -25.691 4.097 1.00 45.19 81 LYS A O 1
ATOM 623 N N . LEU A 1 82 ? 36.170 -25.299 5.741 1.00 40.81 82 LEU A N 1
ATOM 624 C CA . LEU A 1 82 ? 36.939 -24.232 6.378 1.00 40.81 82 LEU A CA 1
ATOM 625 C C . LEU A 1 82 ? 38.152 -24.884 7.053 1.00 40.81 82 LEU A C 1
ATOM 627 O O . LEU A 1 82 ? 37.983 -25.750 7.909 1.00 40.81 82 LEU A O 1
ATOM 631 N N . ALA A 1 83 ? 39.355 -24.499 6.632 1.00 47.25 83 ALA A N 1
ATOM 632 C CA . ALA A 1 83 ? 40.574 -24.801 7.368 1.00 47.25 83 ALA A CA 1
ATOM 633 C C . ALA A 1 83 ? 40.597 -23.956 8.651 1.00 47.25 83 ALA A C 1
ATOM 635 O O . ALA A 1 83 ? 40.312 -22.758 8.607 1.00 47.25 83 ALA A O 1
ATOM 636 N N . GLU A 1 84 ? 40.891 -24.599 9.781 1.00 45.94 84 GLU A N 1
ATOM 637 C CA . GLU A 1 84 ? 41.071 -23.944 11.078 1.00 45.94 84 GLU A CA 1
ATOM 638 C C . GLU A 1 84 ? 42.288 -23.001 11.056 1.00 45.94 84 GLU A C 1
ATOM 640 O O . GLU A 1 84 ? 43.275 -23.290 10.371 1.00 45.94 84 GLU A O 1
ATOM 645 N N . PRO A 1 85 ? 42.230 -21.869 11.778 1.00 46.22 85 PRO A N 1
ATOM 646 C CA . PRO A 1 85 ? 43.355 -20.954 11.888 1.00 46.22 85 PRO A CA 1
ATOM 647 C C . PRO A 1 85 ? 44.422 -21.518 12.838 1.00 46.22 85 PRO A C 1
ATOM 649 O O . PRO A 1 85 ? 44.096 -22.186 13.820 1.00 46.22 85 PRO A O 1
ATOM 652 N N . LEU A 1 86 ? 45.687 -21.243 12.508 1.00 42.41 86 LEU A N 1
ATOM 653 C CA . LEU A 1 86 ? 46.875 -21.592 13.293 1.00 42.41 86 LEU A CA 1
ATOM 654 C C . LEU A 1 86 ? 47.045 -20.665 14.504 1.00 42.41 86 LEU A C 1
ATOM 656 O O . LEU A 1 86 ? 46.798 -19.448 14.333 1.00 42.41 86 LEU A O 1
#

InterPro domains:
  IPR045860 Snake toxin-like superfamily [SSF57302] (3-56)

Sequence (86 aa):
MTHCFESYSDDLTEITASCQTPNTEQKLLDVCKVGCQNHTDLQVTVCCCDTDLCNLPDSEKPTAAPAADFQRMRYKFGALKLAEPL

Organism: Ancylostoma caninum (NCBI:txid29170)

Foldseek 3Di:
DFKWKWKAALVRPDIDIDGGDPPHDVVVVVVPVVAWDQDVVRRMIMGIDDDPPPRDDPVPPPPDDDDPPPVVVPVVDDDDDDDDDD